Protein AF-A0A497B9M8-F1 (afdb_monomer)

Radius of gyration: 21.23 Å; Cα contacts (8 Å, |Δi|>4): 114; chains: 1; bounding box: 48×39×62 Å

Nearest PDB structures (foldseek):
  5ofa-assembly1_A  TM=8.585E-01  e=4.937E-01  Homo sapiens
  7zch-assembly1_B  TM=4.165E-01  e=1.848E+00  Homo sapiens
  6zvr-assembly1_C  TM=4.220E-01  e=2.987E+00  Nostoc punctiforme

Sequence (128 aa):
MRFTRPRHVVRVANVFIDSDEHTITIRIVDGTRTLATEIWASDVARFLMAIAEVALPFVVSYLECGEDALKRWEKEYAGLAETLKREESRYLKERLAEAEEKVALWKERVEKYRALKECLETILSLAE

pLDDT: mean 84.7, std 17.47, range [28.28, 97.88]

Mean predicted aligned error: 8.96 Å

Secondary structure (DSSP, 8-state):
--------------EEEEE-SSEEEEEEE-SS-EEEEEEEGGGHHHHHHHHHHHHHHHHHHHHHHHHHHHHHHHHHHHHHHHHHHH---HHHHHHHHHHHHHHHHHHHHHHHHHHHHHHHHHHHHTT-

Foldseek 3Di:
DDPPDDPDPPPQPDWDWDDDPFWIKTWTDDPPDIDIDIDTPVCVLVVLLVVLVVCLVVLVVVLVVLVVQLVVLVVVLVVLVVVCVVDPDPVSVVVNVVSVVSNVVSVVVSVVSVVVNVVSVVSNVVVD

Structure (mmCIF, N/CA/C/O backbone):
data_AF-A0A497B9M8-F1
#
_entry.id   AF-A0A497B9M8-F1
#
loop_
_atom_site.group_PDB
_atom_site.id
_atom_site.type_symbol
_atom_site.label_atom_id
_atom_site.label_alt_id
_atom_site.label_comp_id
_atom_site.label_asym_id
_atom_site.label_entity_id
_atom_site.label_seq_id
_atom_site.pdbx_PDB_ins_code
_atom_site.Cartn_x
_atom_site.Cartn_y
_atom_site.Cartn_z
_atom_site.occupancy
_atom_site.B_iso_or_equiv
_atom_site.auth_seq_id
_atom_site.auth_comp_id
_atom_site.auth_asym_id
_atom_site.auth_atom_id
_atom_site.pdbx_PDB_model_num
ATOM 1 N N . MET A 1 1 ? 1.210 29.058 3.212 1.00 31.12 1 MET A N 1
ATOM 2 C CA . MET A 1 1 ? 1.126 2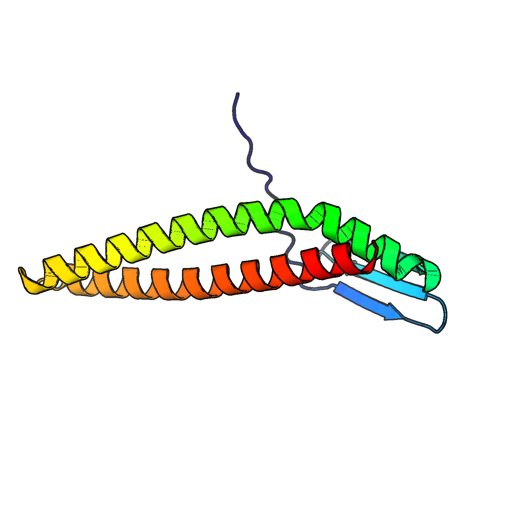8.380 1.898 1.00 31.12 1 MET A CA 1
ATOM 3 C C . MET A 1 1 ? 0.205 27.176 2.034 1.00 31.12 1 MET A C 1
ATOM 5 O O . MET A 1 1 ? 0.367 26.421 2.983 1.00 31.12 1 MET A O 1
ATOM 9 N N . ARG A 1 2 ? -0.802 27.030 1.162 1.00 28.28 2 ARG A N 1
ATOM 10 C CA . ARG A 1 2 ? -1.688 25.853 1.137 1.00 28.28 2 ARG A CA 1
ATOM 11 C C . ARG A 1 2 ? -0.965 24.720 0.404 1.00 28.28 2 ARG A C 1
ATOM 13 O O . ARG A 1 2 ? -0.702 24.859 -0.783 1.00 28.28 2 ARG A O 1
ATOM 20 N N . PHE A 1 3 ? -0.668 23.621 1.094 1.00 28.69 3 PHE A N 1
ATOM 21 C CA . PHE A 1 3 ? -0.277 22.361 0.459 1.00 28.69 3 PHE A CA 1
ATOM 22 C C . PHE A 1 3 ? -1.502 21.796 -0.274 1.00 28.69 3 PHE A C 1
ATOM 24 O O . PHE A 1 3 ? -2.393 21.199 0.332 1.00 28.69 3 PHE A O 1
ATOM 31 N N . THR A 1 4 ? -1.591 22.019 -1.581 1.00 32.47 4 THR A N 1
ATOM 32 C CA . THR A 1 4 ? -2.478 21.240 -2.445 1.00 32.47 4 THR A CA 1
ATOM 33 C C . THR A 1 4 ? -1.916 19.827 -2.512 1.00 32.47 4 THR A C 1
ATOM 35 O O . THR A 1 4 ? -0.886 19.605 -3.142 1.00 32.47 4 THR A O 1
ATOM 38 N N . ARG A 1 5 ? -2.564 18.868 -1.837 1.00 36.69 5 ARG A N 1
ATOM 39 C CA . ARG A 1 5 ? -2.275 17.442 -2.050 1.00 36.69 5 ARG A CA 1
ATOM 40 C C . ARG A 1 5 ? -2.372 17.150 -3.555 1.00 36.69 5 ARG A C 1
ATOM 42 O O . ARG A 1 5 ? -3.368 17.574 -4.152 1.00 36.69 5 ARG A O 1
ATOM 49 N N . PRO A 1 6 ? -1.419 16.429 -4.168 1.00 38.22 6 PRO A N 1
ATOM 50 C CA . PRO A 1 6 ? -1.597 15.958 -5.532 1.00 38.22 6 PRO A CA 1
ATOM 51 C C . PRO A 1 6 ? -2.864 15.092 -5.587 1.00 38.22 6 PRO A C 1
ATOM 53 O O . PRO A 1 6 ? -2.973 14.090 -4.881 1.00 38.22 6 PRO A O 1
ATOM 56 N N . ARG A 1 7 ? -3.859 15.497 -6.385 1.00 38.47 7 ARG A N 1
ATOM 57 C CA . ARG A 1 7 ? -5.016 14.659 -6.724 1.00 38.47 7 ARG A CA 1
ATOM 58 C C . ARG A 1 7 ? -4.728 13.958 -8.042 1.00 38.47 7 ARG A C 1
ATOM 60 O O . ARG A 1 7 ? -5.154 14.451 -9.073 1.00 38.47 7 ARG A O 1
ATOM 67 N N . HIS A 1 8 ? -4.080 12.799 -7.993 1.00 31.94 8 HIS A N 1
ATOM 68 C CA . HIS A 1 8 ? -4.138 11.830 -9.087 1.00 31.94 8 HIS A CA 1
ATOM 69 C C . HIS A 1 8 ? -4.186 10.420 -8.497 1.00 31.94 8 HIS A C 1
ATOM 71 O O . HIS A 1 8 ? -3.171 9.848 -8.121 1.00 31.94 8 HIS A O 1
ATOM 77 N N . VAL A 1 9 ? -5.396 9.870 -8.385 1.00 33.72 9 VAL A N 1
ATOM 78 C CA . VAL A 1 9 ? -5.585 8.421 -8.301 1.00 33.72 9 VAL A CA 1
ATOM 79 C C . VAL A 1 9 ? -5.672 7.955 -9.746 1.00 33.72 9 VAL A C 1
ATOM 81 O O . VAL A 1 9 ? -6.725 8.095 -10.363 1.00 33.72 9 VAL A O 1
ATOM 84 N N . VAL A 1 10 ? -4.574 7.452 -10.307 1.00 37.09 10 VAL A N 1
ATOM 85 C CA . VAL A 1 10 ? -4.649 6.713 -11.570 1.00 37.09 10 VAL A CA 1
ATOM 86 C C . VAL A 1 10 ? -5.179 5.329 -11.213 1.00 37.09 10 VAL A C 1
ATOM 88 O O . VAL A 1 10 ? -4.465 4.499 -10.654 1.00 37.09 10 VAL A O 1
ATOM 91 N N . ARG A 1 11 ? -6.466 5.082 -11.472 1.00 41.56 11 ARG A N 1
ATOM 92 C CA . ARG A 1 11 ? -6.986 3.713 -11.506 1.00 41.56 11 ARG A CA 1
ATOM 93 C C . ARG A 1 11 ? -6.464 3.081 -12.788 1.00 41.56 11 ARG A C 1
ATOM 95 O O . ARG A 1 11 ? -7.094 3.207 -13.831 1.00 41.56 11 ARG A O 1
ATOM 102 N N . VAL A 1 12 ? -5.310 2.423 -12.727 1.00 48.88 12 VAL A N 1
ATOM 103 C CA . VAL A 1 12 ? -4.771 1.706 -13.886 1.00 48.88 12 VAL A CA 1
ATOM 104 C C . VAL A 1 12 ? -5.523 0.381 -14.050 1.00 48.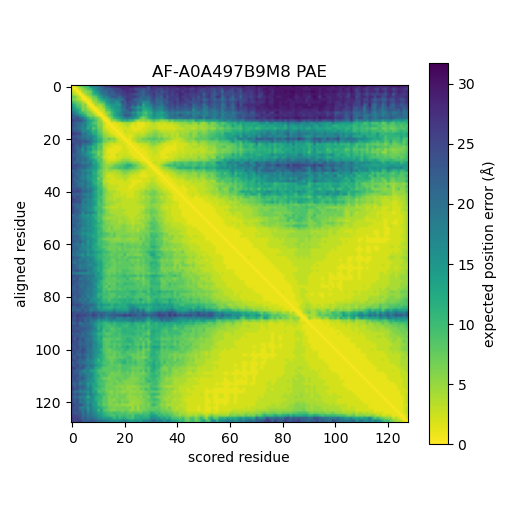88 12 VAL A C 1
ATOM 106 O O . VAL A 1 12 ? -5.032 -0.684 -13.707 1.00 48.88 12 VAL A O 1
ATOM 109 N N . ALA A 1 13 ? -6.776 0.449 -14.502 1.00 50.91 13 ALA A N 1
ATOM 110 C CA . ALA A 1 13 ? -7.578 -0.734 -14.822 1.00 50.91 13 ALA A CA 1
ATOM 111 C C . ALA A 1 13 ? -7.319 -1.257 -16.249 1.00 50.91 13 ALA A C 1
ATOM 113 O O . ALA A 1 13 ? -7.845 -2.301 -16.605 1.00 50.91 13 ALA A O 1
ATOM 114 N N . ASN A 1 14 ? -6.495 -0.574 -17.057 1.00 68.88 14 ASN A N 1
ATOM 115 C CA . ASN A 1 14 ? -6.231 -0.944 -18.451 1.00 68.88 14 ASN A CA 1
ATOM 116 C C . ASN A 1 14 ? -4.754 -0.711 -18.842 1.00 68.88 14 ASN A C 1
ATOM 118 O O . ASN A 1 14 ? -4.462 0.135 -19.694 1.00 68.88 14 ASN A O 1
ATOM 122 N N . VAL A 1 15 ? -3.815 -1.407 -18.189 1.00 74.38 15 VAL A N 1
ATOM 123 C CA . VAL A 1 15 ? -2.444 -1.537 -18.718 1.00 74.38 15 VAL A CA 1
ATOM 124 C C . VAL A 1 15 ? -2.408 -2.756 -19.627 1.00 74.38 15 VAL A C 1
ATOM 126 O O . VAL A 1 15 ? -2.694 -3.860 -19.174 1.00 74.38 15 VAL A O 1
ATOM 129 N N . PHE A 1 16 ? -2.044 -2.562 -20.889 1.00 74.88 16 PHE A N 1
ATOM 130 C CA . PHE A 1 16 ? -1.776 -3.646 -21.828 1.00 74.88 16 PHE A CA 1
ATOM 131 C C . PHE A 1 16 ? -0.285 -3.662 -22.124 1.00 74.88 16 PHE A C 1
ATOM 133 O O . PHE A 1 16 ? 0.263 -2.649 -22.559 1.00 74.88 16 PHE A O 1
ATOM 140 N N . ILE A 1 17 ? 0.348 -4.803 -21.879 1.00 80.00 17 ILE A N 1
ATOM 141 C CA . ILE A 1 17 ? 1.751 -5.040 -22.201 1.00 80.00 17 ILE A CA 1
ATOM 142 C C . ILE A 1 17 ? 1.761 -6.035 -23.355 1.00 80.00 17 ILE A C 1
ATOM 144 O O . ILE A 1 17 ? 1.209 -7.126 -23.227 1.00 80.00 17 ILE A O 1
ATOM 148 N N . ASP A 1 18 ? 2.324 -5.614 -24.478 1.00 81.56 18 ASP A N 1
ATOM 149 C CA . ASP A 1 18 ? 2.582 -6.449 -25.649 1.00 81.56 18 ASP A CA 1
ATOM 150 C C . ASP A 1 18 ? 4.098 -6.567 -25.827 1.00 81.56 18 ASP A C 1
ATOM 152 O O . ASP A 1 18 ? 4.821 -5.629 -25.484 1.00 81.56 18 ASP A O 1
ATOM 156 N N . SER A 1 19 ? 4.597 -7.699 -26.309 1.00 83.75 19 SER A N 1
ATOM 157 C CA . SER A 1 19 ? 6.038 -7.927 -26.446 1.00 83.75 19 SER A CA 1
ATOM 158 C C . SER A 1 19 ? 6.356 -8.803 -27.645 1.00 83.75 19 SER A C 1
ATOM 160 O O . SER A 1 19 ? 5.720 -9.842 -27.831 1.00 83.75 19 SER A O 1
ATOM 162 N N . ASP A 1 20 ? 7.400 -8.436 -28.379 1.00 86.81 20 ASP A N 1
ATOM 163 C CA . ASP A 1 20 ? 8.061 -9.295 -29.358 1.00 86.81 20 ASP A CA 1
ATOM 164 C C . ASP A 1 20 ? 9.514 -9.593 -28.938 1.00 86.81 20 ASP A C 1
ATOM 166 O O . ASP A 1 20 ? 9.904 -9.376 -27.789 1.00 86.81 20 ASP A O 1
ATOM 170 N N . GLU A 1 21 ? 10.317 -10.154 -29.846 1.00 82.19 21 GLU A N 1
ATOM 171 C CA . GLU A 1 21 ? 11.705 -10.557 -29.571 1.00 82.19 21 GLU A CA 1
ATOM 172 C C . GLU A 1 21 ? 12.623 -9.375 -29.201 1.00 82.19 21 GLU A C 1
ATOM 174 O O . GLU A 1 21 ? 13.674 -9.567 -28.583 1.00 82.19 21 GLU A O 1
ATOM 179 N N . HIS A 1 22 ? 12.255 -8.145 -29.566 1.00 86.12 22 HIS A N 1
ATOM 180 C CA . HIS A 1 22 ? 13.135 -6.981 -29.462 1.00 86.12 22 HIS A CA 1
ATOM 181 C C . HIS A 1 22 ? 12.510 -5.792 -28.744 1.00 86.12 22 HIS A C 1
ATOM 183 O O . HIS A 1 22 ? 13.245 -4.889 -28.342 1.00 86.12 22 HIS A O 1
ATOM 189 N N . THR A 1 23 ? 11.194 -5.777 -28.557 1.00 88.38 23 THR A N 1
ATOM 190 C CA . THR A 1 23 ? 10.463 -4.639 -28.012 1.00 88.38 23 THR A CA 1
ATOM 191 C C . THR A 1 23 ? 9.351 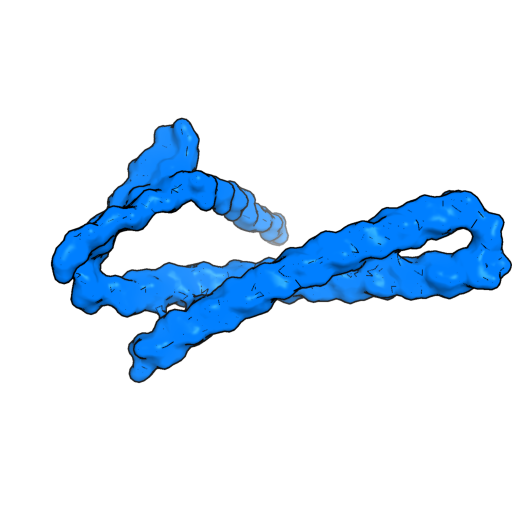-5.064 -27.056 1.00 88.38 23 THR A C 1
ATOM 193 O O . THR A 1 23 ? 8.780 -6.150 -27.136 1.00 88.38 23 THR A O 1
ATOM 196 N N . ILE A 1 24 ? 9.040 -4.168 -26.123 1.00 85.19 24 ILE A N 1
ATOM 197 C CA . ILE A 1 24 ? 7.899 -4.223 -25.218 1.00 85.19 24 ILE A CA 1
ATOM 198 C C . ILE A 1 24 ? 7.095 -2.944 -25.428 1.00 85.19 24 ILE A C 1
ATOM 200 O O . ILE A 1 24 ? 7.597 -1.840 -25.222 1.00 85.19 24 ILE A O 1
ATOM 204 N N . THR A 1 25 ? 5.826 -3.077 -25.796 1.00 84.06 25 THR A N 1
ATOM 205 C CA . THR A 1 25 ? 4.893 -1.958 -25.909 1.00 84.06 25 THR A CA 1
ATOM 206 C C . THR A 1 25 ? 3.979 -1.912 -24.693 1.00 84.06 25 THR A C 1
ATOM 208 O O . THR A 1 25 ? 3.193 -2.827 -24.449 1.00 84.06 25 THR A O 1
ATOM 211 N N . ILE A 1 26 ? 4.026 -0.809 -23.948 1.00 84.50 26 ILE A N 1
ATOM 212 C CA . ILE A 1 26 ? 3.141 -0.559 -22.808 1.00 84.50 26 ILE A CA 1
ATOM 213 C C . ILE A 1 26 ? 2.078 0.451 -23.225 1.00 84.50 26 ILE A C 1
ATOM 215 O O . ILE A 1 26 ? 2.391 1.576 -23.618 1.00 84.50 26 ILE A O 1
ATOM 219 N N . ARG A 1 27 ? 0.805 0.066 -23.106 1.00 83.38 27 ARG A N 1
ATOM 220 C CA . ARG A 1 27 ? -0.353 0.931 -23.357 1.00 83.38 27 ARG A CA 1
ATOM 221 C C . ARG A 1 27 ? -1.157 1.140 -22.086 1.00 83.38 27 ARG A C 1
ATOM 223 O O . ARG A 1 27 ? -1.547 0.177 -21.437 1.00 83.38 27 ARG A O 1
ATOM 230 N N . ILE A 1 28 ? -1.456 2.392 -21.766 1.00 82.38 28 ILE A N 1
ATOM 231 C CA . ILE A 1 28 ? -2.271 2.797 -20.619 1.00 82.38 28 ILE A CA 1
ATOM 232 C C . ILE A 1 28 ? -3.532 3.479 -21.147 1.00 82.38 28 ILE A C 1
ATOM 234 O O . ILE A 1 28 ? -3.443 4.488 -21.850 1.00 82.38 28 ILE A O 1
ATOM 238 N N . VAL A 1 29 ? -4.707 2.942 -20.806 1.00 79.06 29 VAL A N 1
ATOM 239 C CA . VAL A 1 29 ? -6.006 3.497 -21.225 1.00 79.06 29 VAL A CA 1
ATOM 240 C C . VAL A 1 29 ? -6.796 4.007 -20.019 1.00 79.06 29 VAL A C 1
ATOM 242 O O . VAL A 1 29 ? -7.253 3.224 -19.188 1.00 79.06 29 VAL A O 1
ATOM 245 N N . ASP A 1 30 ? -7.023 5.318 -19.946 1.00 77.31 30 ASP A N 1
ATOM 246 C CA . ASP A 1 30 ? -7.780 5.956 -18.853 1.00 77.31 30 ASP A CA 1
ATOM 247 C C . ASP A 1 30 ? -9.132 6.509 -19.333 1.00 77.31 30 ASP A C 1
ATOM 249 O O . ASP A 1 30 ? -9.391 7.714 -19.280 1.00 77.31 30 ASP A O 1
ATOM 253 N N . GLY A 1 31 ? -9.960 5.627 -19.914 1.00 72.81 31 GLY A N 1
ATOM 254 C CA . GLY A 1 31 ? -11.353 5.857 -20.352 1.00 72.81 31 GLY A CA 1
ATOM 255 C C . GLY A 1 31 ? -11.576 6.890 -21.473 1.00 72.81 31 GLY A C 1
ATOM 256 O O . GLY A 1 31 ? -12.547 6.801 -22.214 1.00 72.81 31 GLY A O 1
ATOM 257 N N . THR A 1 32 ? -10.674 7.855 -21.614 1.00 77.56 32 THR A N 1
ATOM 258 C CA . THR A 1 32 ? -10.736 9.018 -22.506 1.00 77.56 32 THR A CA 1
ATOM 259 C C . THR A 1 32 ? -9.454 9.192 -23.315 1.00 77.56 32 THR A C 1
ATOM 261 O O . THR A 1 32 ? -9.452 9.906 -24.315 1.00 77.56 32 THR A O 1
ATOM 264 N N . ARG A 1 33 ? -8.348 8.574 -22.882 1.00 78.31 33 ARG A N 1
ATOM 265 C CA . ARG A 1 33 ? -7.023 8.710 -23.493 1.00 78.31 33 ARG A CA 1
ATOM 266 C C . ARG A 1 33 ? -6.310 7.368 -23.505 1.00 78.31 33 ARG A C 1
ATOM 268 O O . ARG A 1 33 ? -6.432 6.597 -22.554 1.00 78.31 33 ARG A O 1
ATOM 275 N N . THR A 1 34 ? -5.529 7.152 -24.556 1.00 84.56 34 THR A N 1
ATOM 276 C CA . THR A 1 34 ? -4.578 6.047 -24.669 1.00 84.56 34 THR A CA 1
ATOM 277 C C . THR A 1 34 ? -3.178 6.638 -24.750 1.00 84.56 34 THR A C 1
ATOM 279 O O . THR A 1 34 ? -2.896 7.431 -25.644 1.00 84.56 34 THR A O 1
ATOM 282 N N . LEU A 1 35 ? -2.316 6.267 -23.808 1.00 84.25 35 LEU A N 1
ATOM 283 C CA . LEU A 1 35 ? -0.879 6.522 -23.864 1.00 84.25 35 LEU A CA 1
ATOM 284 C C . LEU A 1 35 ? -0.192 5.216 -24.249 1.00 84.25 35 LEU A C 1
ATOM 286 O O . LEU A 1 35 ? -0.531 4.174 -23.696 1.00 84.25 35 LEU A O 1
ATOM 290 N N . ALA A 1 36 ? 0.740 5.261 -25.194 1.00 86.56 36 ALA A N 1
ATOM 291 C CA . ALA A 1 36 ? 1.509 4.104 -25.629 1.00 86.56 36 ALA A CA 1
ATOM 292 C C . ALA A 1 36 ? 2.990 4.474 -25.671 1.00 86.56 36 ALA A C 1
ATOM 294 O O . ALA A 1 36 ? 3.332 5.569 -26.117 1.00 86.56 36 ALA A O 1
ATOM 295 N N . THR A 1 37 ? 3.850 3.569 -25.219 1.00 88.50 37 THR A N 1
ATOM 296 C CA . THR A 1 37 ? 5.299 3.675 -25.389 1.00 88.50 37 THR A CA 1
ATOM 297 C C . T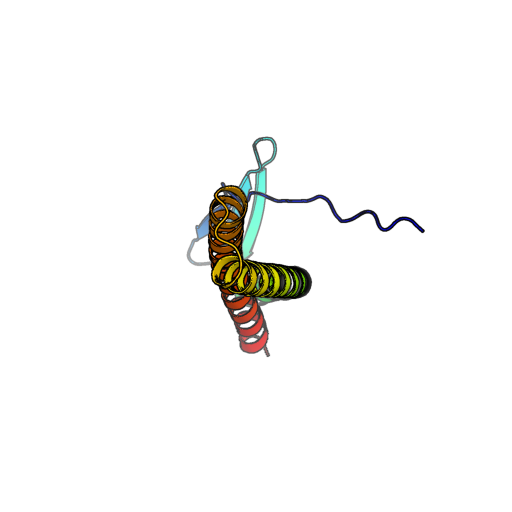HR A 1 37 ? 5.848 2.323 -25.810 1.00 88.50 37 THR A C 1
ATOM 299 O O . THR A 1 37 ? 5.438 1.298 -25.269 1.00 88.50 37 THR A O 1
ATOM 302 N N . GLU A 1 38 ? 6.763 2.333 -26.770 1.00 90.81 38 GLU A N 1
ATOM 303 C CA . GLU A 1 38 ? 7.560 1.174 -27.166 1.00 90.81 38 GLU A CA 1
ATOM 304 C C . GLU A 1 38 ? 8.925 1.276 -26.482 1.00 90.81 38 GLU A C 1
ATOM 306 O O . GLU A 1 38 ? 9.498 2.363 -26.378 1.00 90.81 38 GLU A O 1
ATOM 311 N N . ILE A 1 39 ? 9.407 0.161 -25.948 1.00 89.62 39 ILE A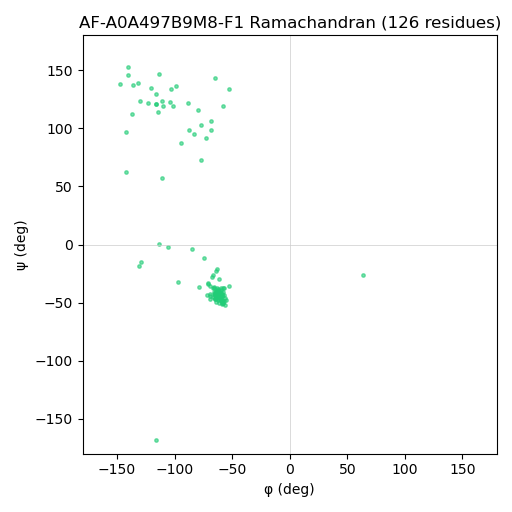 N 1
ATOM 312 C CA . ILE A 1 39 ? 10.651 0.057 -25.191 1.00 89.62 39 ILE A CA 1
ATOM 313 C C . ILE A 1 39 ? 11.436 -1.096 -25.792 1.00 89.62 39 ILE A C 1
ATOM 315 O O . ILE A 1 39 ? 10.944 -2.218 -25.838 1.00 89.62 39 ILE A O 1
ATOM 319 N N . TRP A 1 40 ? 12.665 -0.849 -26.226 1.00 89.88 40 TRP A N 1
ATOM 320 C CA . TRP A 1 40 ? 13.542 -1.924 -26.677 1.00 89.88 40 TRP A CA 1
ATOM 321 C C . TRP A 1 40 ? 13.883 -2.853 -25.514 1.00 89.88 40 TRP A C 1
ATOM 323 O O . TRP A 1 40 ? 14.111 -2.388 -24.399 1.00 89.88 40 TRP A O 1
ATOM 333 N N . ALA A 1 41 ? 13.979 -4.156 -25.771 1.00 83.62 41 ALA A N 1
ATOM 334 C CA . ALA A 1 41 ? 14.338 -5.169 -24.779 1.00 83.62 41 ALA A CA 1
ATOM 335 C C . ALA A 1 41 ? 15.647 -4.812 -24.046 1.00 83.62 41 ALA A C 1
ATOM 337 O O . ALA A 1 41 ? 15.758 -5.003 -22.835 1.00 83.62 41 ALA A O 1
ATOM 338 N N . SER A 1 42 ? 16.601 -4.203 -24.760 1.00 87.12 42 SER A N 1
ATOM 339 C CA . SER A 1 42 ? 17.867 -3.693 -24.214 1.00 87.12 42 SER A CA 1
ATOM 340 C C . SER A 1 42 ? 17.712 -2.551 -23.205 1.00 87.12 42 SER A C 1
ATOM 342 O O . SER A 1 42 ? 18.606 -2.332 -22.393 1.00 87.12 42 SER A O 1
ATOM 344 N N . ASP A 1 43 ? 16.597 -1.822 -23.241 1.00 89.56 43 ASP A N 1
ATOM 345 C CA . ASP A 1 43 ? 16.328 -0.657 -22.394 1.00 89.56 43 ASP A CA 1
ATOM 346 C C . ASP A 1 43 ? 15.316 -0.946 -21.276 1.00 89.56 43 ASP A C 1
ATOM 348 O O . ASP A 1 43 ? 15.059 -0.073 -20.445 1.00 89.56 43 ASP A O 1
ATOM 352 N N . VAL A 1 44 ? 14.769 -2.166 -21.201 1.00 84.81 44 VAL A N 1
ATOM 353 C CA . VAL A 1 44 ? 13.739 -2.546 -20.216 1.00 84.81 44 VAL A CA 1
ATOM 354 C C . VAL A 1 44 ? 14.225 -2.351 -18.787 1.00 84.81 44 VAL A C 1
ATOM 356 O O . VAL A 1 44 ? 13.503 -1.773 -17.979 1.00 84.81 44 VAL A O 1
ATOM 359 N N . ALA A 1 45 ? 15.455 -2.766 -18.474 1.00 84.62 45 ALA A N 1
ATOM 360 C CA . ALA A 1 45 ? 16.022 -2.575 -17.140 1.00 84.62 45 ALA A CA 1
ATOM 361 C C . ALA A 1 45 ? 16.073 -1.083 -16.767 1.00 84.62 45 ALA A C 1
ATOM 363 O O . ALA A 1 45 ? 15.546 -0.688 -15.730 1.00 84.62 45 ALA A O 1
ATOM 364 N N . ARG A 1 46 ? 16.600 -0.233 -17.663 1.00 86.75 46 ARG A N 1
ATOM 365 C CA . ARG A 1 46 ? 16.677 1.225 -17.459 1.00 86.75 46 ARG A CA 1
ATOM 366 C C . ARG A 1 46 ? 15.292 1.860 -17.319 1.00 86.75 46 ARG A C 1
ATOM 368 O O . ARG A 1 46 ? 15.098 2.765 -16.514 1.00 86.75 46 ARG A O 1
ATOM 375 N N . PHE A 1 47 ? 14.321 1.390 -18.095 1.00 88.44 47 PHE A N 1
ATOM 376 C CA . PHE A 1 47 ? 12.944 1.863 -18.015 1.00 88.44 47 PHE A CA 1
ATOM 377 C C . PHE A 1 47 ? 12.280 1.489 -16.681 1.00 88.44 47 PHE A C 1
ATOM 379 O O . PHE A 1 47 ? 11.653 2.338 -16.047 1.00 88.44 47 PHE A O 1
ATOM 386 N N . LEU A 1 48 ? 12.444 0.242 -16.229 1.00 86.44 48 LEU A N 1
ATOM 387 C CA . LEU A 1 48 ? 11.923 -0.218 -14.941 1.00 86.44 48 LEU A CA 1
ATOM 388 C C . LEU A 1 48 ? 12.558 0.542 -13.773 1.00 86.44 48 LEU A C 1
ATOM 390 O O . LEU A 1 48 ? 11.829 0.938 -12.865 1.00 86.44 48 LEU A O 1
ATOM 394 N N . MET A 1 49 ? 13.866 0.819 -13.828 1.00 89.94 49 MET A N 1
ATOM 395 C CA . MET A 1 49 ? 14.522 1.705 -12.861 1.00 89.94 49 MET A CA 1
ATOM 396 C C . MET A 1 49 ? 13.859 3.078 -12.827 1.00 89.94 49 MET A C 1
ATOM 398 O O . MET A 1 49 ? 13.457 3.521 -11.761 1.00 89.94 49 MET A O 1
ATOM 402 N N . ALA A 1 50 ? 13.681 3.732 -13.980 1.00 89.56 50 ALA A N 1
ATOM 403 C CA . ALA A 1 50 ? 13.092 5.068 -14.035 1.00 89.56 50 ALA A CA 1
ATOM 404 C C . ALA A 1 50 ? 11.663 5.095 -13.460 1.00 89.56 50 ALA A C 1
ATOM 406 O O . ALA A 1 50 ? 11.292 6.026 -12.744 1.00 89.56 50 ALA A O 1
ATOM 407 N N . ILE A 1 51 ? 10.857 4.057 -13.719 1.00 88.88 51 ILE A N 1
ATOM 408 C CA . ILE A 1 51 ? 9.546 3.908 -13.070 1.00 88.88 51 ILE A CA 1
ATOM 409 C C . ILE A 1 51 ? 9.708 3.758 -11.559 1.00 88.88 51 ILE A C 1
ATOM 411 O O . ILE A 1 51 ? 8.974 4.404 -10.810 1.00 88.88 51 ILE A O 1
ATOM 415 N N . ALA A 1 52 ? 10.628 2.908 -11.108 1.00 90.00 52 ALA A N 1
ATOM 416 C CA . ALA A 1 52 ? 10.833 2.652 -9.692 1.00 90.00 52 ALA A CA 1
ATOM 417 C C . ALA A 1 52 ? 11.328 3.895 -8.944 1.00 90.00 52 ALA A C 1
ATOM 419 O O . ALA A 1 52 ? 10.774 4.210 -7.895 1.00 90.00 52 ALA A O 1
ATOM 420 N N . GLU A 1 53 ? 12.261 4.663 -9.508 1.00 92.31 53 GLU A N 1
ATOM 421 C CA . GLU A 1 53 ? 12.741 5.936 -8.955 1.00 92.31 53 GLU A CA 1
ATOM 422 C C . GLU A 1 53 ? 11.605 6.948 -8.791 1.00 92.31 53 GLU A C 1
ATOM 424 O O . GLU A 1 53 ? 11.506 7.626 -7.768 1.00 92.31 53 GLU A O 1
ATOM 429 N N . VAL A 1 54 ? 10.714 7.033 -9.783 1.00 91.69 54 VAL A N 1
ATOM 430 C CA . VAL A 1 54 ? 9.563 7.936 -9.724 1.00 91.69 54 VAL A CA 1
ATOM 431 C C . VAL A 1 54 ? 8.527 7.434 -8.725 1.00 91.69 54 VAL A C 1
ATOM 433 O O . VAL A 1 54 ? 7.984 8.233 -7.970 1.00 91.69 54 VAL A O 1
ATOM 436 N N . ALA A 1 55 ? 8.222 6.136 -8.709 1.00 88.81 55 ALA A N 1
ATOM 437 C CA . ALA A 1 55 ? 7.132 5.572 -7.916 1.00 88.81 55 ALA A CA 1
ATOM 438 C C . ALA A 1 55 ? 7.488 5.388 -6.432 1.00 88.81 55 ALA A C 1
ATOM 440 O O . ALA A 1 55 ? 6.626 5.599 -5.571 1.00 88.81 55 ALA A O 1
ATOM 441 N N . LEU A 1 56 ? 8.732 5.017 -6.119 1.00 90.94 56 LEU A N 1
ATOM 442 C CA . LEU A 1 56 ? 9.163 4.640 -4.771 1.00 90.94 56 LEU A CA 1
ATOM 443 C C . LEU A 1 56 ? 8.897 5.738 -3.724 1.00 90.94 56 LEU A C 1
ATOM 445 O O . LEU A 1 56 ? 8.289 5.414 -2.701 1.00 90.94 56 LEU A O 1
ATOM 449 N N . PRO A 1 57 ? 9.213 7.030 -3.959 1.00 92.69 57 PRO A N 1
ATOM 450 C CA . PRO A 1 57 ? 8.916 8.094 -2.998 1.00 92.69 57 PRO A CA 1
ATOM 451 C C . PRO A 1 57 ? 7.429 8.198 -2.636 1.00 92.69 57 PRO A C 1
ATOM 453 O O . PRO A 1 57 ? 7.078 8.441 -1.480 1.00 92.69 57 PRO A O 1
ATOM 456 N N . PHE A 1 5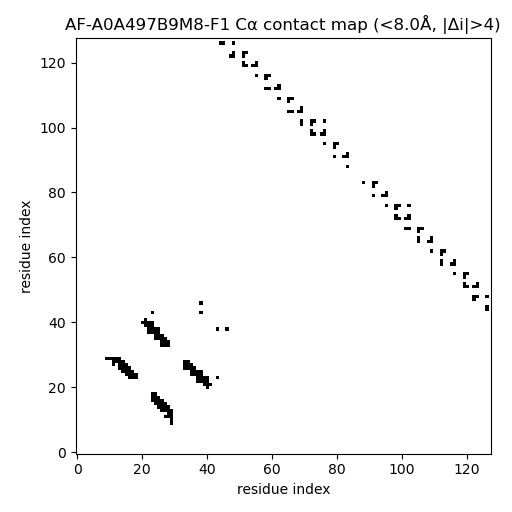8 ? 6.533 7.983 -3.606 1.00 90.56 58 PHE A N 1
ATOM 457 C CA . PHE A 1 58 ? 5.094 7.998 -3.344 1.00 90.56 58 PHE A CA 1
ATOM 458 C C . PHE A 1 58 ? 4.687 6.799 -2.496 1.00 90.56 58 PHE A C 1
ATOM 460 O O . PHE A 1 58 ? 3.971 6.967 -1.512 1.00 90.56 58 PHE A O 1
ATOM 467 N N . VAL A 1 59 ? 5.148 5.599 -2.857 1.00 91.56 59 VAL A N 1
ATOM 468 C CA . VAL A 1 59 ? 4.832 4.363 -2.129 1.00 91.56 59 VAL A CA 1
ATOM 469 C C . VAL A 1 59 ? 5.291 4.452 -0.676 1.00 91.56 59 VAL A C 1
ATOM 471 O O . VAL A 1 59 ? 4.503 4.136 0.212 1.00 91.56 59 VAL A O 1
ATOM 474 N N . VAL A 1 60 ? 6.502 4.959 -0.426 1.00 92.56 60 VAL A N 1
ATOM 475 C CA . VAL A 1 60 ? 7.023 5.200 0.930 1.00 92.56 60 VAL A CA 1
ATOM 476 C C . VAL A 1 60 ? 6.121 6.165 1.703 1.00 92.56 60 VAL A C 1
ATOM 478 O O . VAL A 1 60 ? 5.665 5.832 2.793 1.00 92.56 60 VAL A O 1
ATOM 481 N N . SER A 1 61 ? 5.768 7.315 1.121 1.00 93.06 61 SER A N 1
ATOM 482 C CA . SER A 1 61 ? 4.910 8.299 1.796 1.00 93.06 61 SER A CA 1
ATOM 483 C C . SER A 1 61 ? 3.505 7.760 2.113 1.00 93.06 61 SER A C 1
ATOM 485 O O . SER A 1 61 ? 2.961 8.007 3.194 1.00 93.06 61 SER A O 1
ATOM 487 N N . TYR A 1 62 ? 2.897 7.003 1.193 1.00 91.06 62 TYR A N 1
ATOM 488 C CA . TYR A 1 62 ? 1.595 6.373 1.430 1.00 91.06 62 TYR A CA 1
ATOM 489 C C . TYR A 1 62 ? 1.670 5.250 2.464 1.00 91.06 62 TYR A C 1
ATOM 491 O O . TYR A 1 62 ? 0.728 5.099 3.247 1.00 91.06 62 TYR A O 1
ATOM 499 N N . LEU A 1 63 ? 2.770 4.493 2.484 1.00 93.25 63 LEU A N 1
ATOM 500 C CA . LEU A 1 63 ? 3.018 3.465 3.484 1.00 93.25 63 LEU A CA 1
ATOM 501 C C . LEU A 1 63 ? 3.087 4.078 4.885 1.00 93.25 63 LEU A C 1
ATOM 503 O O . LEU A 1 63 ? 2.330 3.647 5.749 1.00 93.25 63 LEU A O 1
ATOM 507 N N . GLU A 1 64 ? 3.888 5.128 5.081 1.00 94.25 64 GLU A N 1
ATOM 508 C CA . GLU A 1 64 ? 3.988 5.850 6.360 1.00 94.25 64 GLU A CA 1
ATOM 509 C C . GLU A 1 64 ? 2.613 6.346 6.832 1.00 94.25 64 GLU A C 1
ATOM 511 O O . GLU A 1 64 ? 2.184 6.083 7.957 1.00 94.25 64 GLU A O 1
ATOM 516 N N . CYS A 1 65 ? 1.851 6.985 5.936 1.00 94.31 65 CYS A N 1
ATOM 517 C CA . CYS A 1 65 ? 0.491 7.434 6.240 1.00 94.31 65 CYS A CA 1
ATOM 518 C C . CYS A 1 65 ? -0.442 6.272 6.627 1.00 94.31 65 CYS A C 1
ATOM 520 O O . CYS A 1 65 ? -1.331 6.437 7.470 1.00 94.31 65 CYS A O 1
ATOM 522 N N . GLY A 1 66 ? -0.287 5.118 5.974 1.00 93.69 66 GLY A N 1
ATOM 523 C CA . GLY A 1 66 ? -1.056 3.909 6.243 1.00 93.69 66 GLY A CA 1
ATOM 524 C C . GLY A 1 66 ? -0.712 3.287 7.592 1.00 93.69 66 GLY A C 1
ATOM 525 O O . GLY A 1 66 ? -1.620 2.916 8.332 1.00 93.69 66 GLY A O 1
ATOM 526 N N . GLU A 1 67 ? 0.571 3.230 7.941 1.00 96.62 67 GLU A N 1
ATOM 527 C CA . GLU A 1 67 ? 1.054 2.735 9.232 1.00 96.62 67 GLU A CA 1
ATOM 528 C C . GLU A 1 67 ? 0.583 3.629 10.386 1.00 96.62 67 GLU A C 1
ATOM 530 O O . GLU A 1 67 ? 0.075 3.128 11.392 1.00 96.62 67 GLU A O 1
ATOM 535 N N . ASP A 1 68 ? 0.624 4.951 10.212 1.00 96.81 68 ASP A N 1
ATOM 536 C CA . ASP A 1 68 ? 0.080 5.907 11.181 1.00 96.81 68 ASP A CA 1
ATOM 537 C C . ASP A 1 68 ? -1.441 5.781 11.347 1.00 96.81 68 ASP A C 1
ATOM 539 O O . ASP A 1 68 ? -1.985 5.906 12.452 1.00 96.81 68 ASP A O 1
ATOM 543 N N . ALA A 1 69 ? -2.169 5.557 10.250 1.00 94.50 69 ALA A N 1
ATOM 544 C CA . ALA A 1 69 ? -3.604 5.305 10.303 1.00 94.50 69 ALA A CA 1
ATOM 545 C C . ALA A 1 69 ? -3.911 3.992 11.032 1.00 94.50 69 ALA A C 1
ATOM 547 O O . ALA A 1 69 ? -4.765 3.986 11.919 1.00 94.50 69 ALA A O 1
ATOM 548 N N . LEU A 1 70 ? -3.186 2.918 10.712 1.00 97.62 70 LEU A N 1
ATOM 549 C CA . LEU A 1 70 ? -3.324 1.621 11.362 1.00 97.62 70 LEU A CA 1
ATOM 550 C C . LEU A 1 70 ? -3.083 1.734 12.870 1.00 97.62 70 LEU A C 1
ATOM 552 O O . LEU A 1 70 ? -3.944 1.347 13.655 1.00 97.62 70 LEU A O 1
ATOM 556 N N . LYS A 1 71 ? -1.976 2.360 13.281 1.00 97.88 71 LYS A N 1
ATOM 557 C CA . LYS A 1 71 ? -1.628 2.549 14.694 1.00 97.88 71 LYS A CA 1
ATOM 558 C C . LYS A 1 71 ? -2.702 3.317 15.467 1.00 97.88 71 LYS A C 1
ATOM 560 O O . LYS A 1 71 ? -2.972 3.013 16.630 1.00 97.88 71 LYS A O 1
ATOM 565 N N . ARG A 1 72 ? -3.332 4.319 14.840 1.00 97.50 72 ARG A N 1
ATOM 566 C CA . ARG A 1 72 ? -4.455 5.052 15.450 1.00 97.50 72 ARG A CA 1
ATOM 567 C C . ARG A 1 72 ? -5.672 4.157 15.658 1.00 97.50 72 ARG A C 1
ATOM 569 O O . ARG A 1 72 ? -6.213 4.159 16.760 1.00 97.50 72 ARG A O 1
ATOM 576 N N . TRP A 1 73 ? -6.059 3.379 14.649 1.00 97.50 73 TRP A N 1
ATOM 577 C CA . TRP A 1 73 ? -7.189 2.454 14.755 1.00 97.50 73 TRP A CA 1
ATOM 578 C C . TRP A 1 73 ? -6.928 1.317 15.744 1.00 97.50 73 TRP A C 1
ATOM 580 O O . TRP A 1 73 ? -7.821 0.969 16.506 1.00 97.50 73 TRP A O 1
ATOM 590 N N . GLU A 1 74 ? -5.704 0.789 15.815 1.00 97.88 74 GLU A N 1
ATOM 591 C CA . GLU A 1 74 ? -5.328 -0.222 16.812 1.00 97.88 74 GLU A CA 1
ATOM 592 C C . GLU A 1 74 ? -5.413 0.330 18.239 1.00 97.88 74 GLU A C 1
ATOM 594 O O . GLU A 1 74 ? -5.925 -0.341 19.137 1.00 97.88 74 GLU A O 1
ATOM 599 N N . LYS A 1 75 ? -4.974 1.578 18.451 1.00 97.81 75 LYS A N 1
ATOM 600 C CA . LYS A 1 75 ? -5.117 2.262 19.743 1.00 97.81 75 LYS A CA 1
ATOM 601 C C . LYS A 1 75 ? -6.585 2.493 20.105 1.00 97.81 75 LYS A C 1
ATOM 603 O O . LYS A 1 75 ? -6.962 2.314 21.261 1.00 97.81 75 LYS A O 1
ATOM 608 N N . GLU A 1 76 ? -7.401 2.900 19.139 1.00 96.31 76 GLU A N 1
ATOM 609 C CA . GLU A 1 76 ? -8.837 3.114 19.329 1.00 96.31 76 GLU A CA 1
ATOM 610 C C . GLU A 1 76 ? -9.564 1.807 19.660 1.00 96.31 76 GLU A C 1
ATOM 612 O O . GLU A 1 76 ? -10.297 1.752 20.644 1.00 96.31 76 GLU A O 1
ATOM 617 N N . TYR A 1 77 ? -9.288 0.739 18.909 1.00 96.88 77 TYR A N 1
ATOM 618 C CA . TYR A 1 77 ? -9.802 -0.602 19.171 1.00 96.88 77 TYR A CA 1
ATOM 619 C C . TYR A 1 77 ? -9.430 -1.082 20.581 1.00 96.88 77 TYR A C 1
ATOM 621 O O . TYR A 1 77 ? -10.302 -1.507 21.337 1.00 96.88 77 TYR A O 1
ATOM 629 N N . ALA A 1 78 ? -8.157 -0.954 20.976 1.00 96.38 78 ALA A N 1
ATOM 630 C CA . ALA A 1 78 ? -7.702 -1.340 22.310 1.00 96.38 78 ALA A CA 1
ATOM 631 C C . ALA A 1 78 ? -8.406 -0.538 23.419 1.00 96.38 78 ALA A C 1
ATOM 633 O O . ALA A 1 78 ? -8.834 -1.117 24.418 1.00 96.38 78 ALA A O 1
ATOM 634 N N . GLY A 1 79 ? -8.577 0.775 23.222 1.00 96.25 79 GLY A N 1
ATOM 635 C CA . GLY A 1 79 ? -9.304 1.638 24.152 1.00 96.25 79 GLY A CA 1
ATOM 636 C C . GLY A 1 79 ? -10.776 1.245 24.292 1.00 96.25 79 GLY A C 1
ATOM 637 O O . GLY A 1 79 ? -11.261 1.082 25.409 1.00 96.25 79 GLY A O 1
ATOM 638 N N . LEU A 1 80 ? -11.473 1.020 23.173 1.00 95.44 80 LEU A N 1
ATOM 639 C CA . LEU A 1 80 ? -12.873 0.580 23.164 1.00 95.44 80 LEU A CA 1
ATOM 640 C C . LEU A 1 80 ? -13.044 -0.797 23.815 1.00 95.44 80 LEU A C 1
ATOM 642 O O . LEU A 1 80 ? -13.974 -0.990 24.598 1.00 95.44 80 LEU A O 1
ATOM 646 N N . ALA A 1 81 ? -12.133 -1.736 23.545 1.00 94.00 81 ALA A N 1
ATOM 647 C CA . ALA A 1 81 ? -12.143 -3.063 24.151 1.00 94.00 81 ALA A CA 1
ATOM 648 C C . ALA A 1 81 ? -11.941 -2.991 25.671 1.00 94.00 81 ALA A C 1
ATOM 650 O O . ALA A 1 81 ? -12.563 -3.747 26.418 1.00 94.00 81 ALA A O 1
ATOM 651 N N . GLU A 1 82 ? -11.091 -2.079 26.147 1.00 95.56 82 GLU A N 1
ATOM 652 C CA . GLU A 1 82 ? -10.900 -1.850 27.577 1.00 95.56 82 GLU A CA 1
ATOM 653 C C . GLU A 1 82 ? -12.132 -1.207 28.228 1.00 95.56 82 GLU A C 1
ATOM 655 O O . GLU A 1 82 ? -12.557 -1.656 29.294 1.00 95.56 82 GLU A O 1
ATOM 660 N N . THR A 1 83 ? -12.740 -0.198 27.596 1.00 94.12 83 THR A N 1
ATOM 661 C CA . THR A 1 83 ? -13.963 0.440 28.110 1.00 94.12 83 THR A CA 1
ATOM 662 C C . THR A 1 83 ? -15.126 -0.548 28.168 1.00 94.12 83 THR A C 1
ATOM 664 O O . THR A 1 83 ? -15.814 -0.609 29.183 1.00 94.12 83 THR A O 1
ATOM 667 N N . LEU A 1 84 ? -15.298 -1.387 27.142 1.00 92.75 84 LEU A N 1
ATOM 668 C CA . LEU A 1 84 ? -16.378 -2.374 27.085 1.00 92.75 84 LEU A CA 1
ATOM 669 C C . LEU A 1 84 ? -16.310 -3.408 28.225 1.00 92.75 84 LEU A C 1
ATOM 671 O O . LEU A 1 84 ? -17.344 -3.891 28.675 1.00 92.75 84 LEU A O 1
ATOM 675 N N . LYS A 1 85 ? -15.110 -3.726 28.736 1.00 92.06 85 LYS A N 1
ATOM 676 C CA . LYS A 1 85 ? -14.947 -4.601 29.917 1.00 92.06 85 LYS A CA 1
ATOM 677 C C . LYS A 1 85 ? -15.493 -3.980 31.203 1.00 92.06 85 LYS A C 1
ATOM 679 O O . LYS A 1 85 ? -15.796 -4.709 32.141 1.00 92.06 85 LYS A O 1
ATOM 684 N N . ARG A 1 86 ? -15.542 -2.648 31.273 1.00 92.00 86 ARG A N 1
ATOM 685 C CA . ARG A 1 86 ? -15.987 -1.888 32.450 1.00 92.00 86 ARG A CA 1
ATOM 686 C C . ARG A 1 86 ? -17.450 -1.475 32.336 1.00 92.00 86 ARG A C 1
ATOM 688 O O . ARG A 1 86 ? -18.130 -1.388 33.352 1.00 92.00 86 ARG A O 1
ATOM 695 N N . GLU A 1 87 ? -17.919 -1.228 31.117 1.00 90.62 87 GLU A N 1
ATOM 696 C CA . GLU A 1 87 ? -19.264 -0.745 30.840 1.00 90.62 87 GLU A CA 1
ATOM 697 C C . GLU A 1 87 ? -19.858 -1.485 29.640 1.00 90.62 87 GLU A C 1
ATOM 699 O O . GLU A 1 87 ? -19.413 -1.340 28.498 1.00 90.62 87 GLU A O 1
ATOM 704 N N . GLU A 1 88 ? -20.887 -2.291 29.894 1.00 85.69 88 GLU A N 1
ATOM 705 C CA . GLU A 1 88 ? -21.545 -3.044 28.836 1.00 85.69 88 GLU A CA 1
ATOM 706 C C . GLU A 1 88 ? -22.586 -2.168 28.130 1.00 85.69 88 GLU A C 1
ATOM 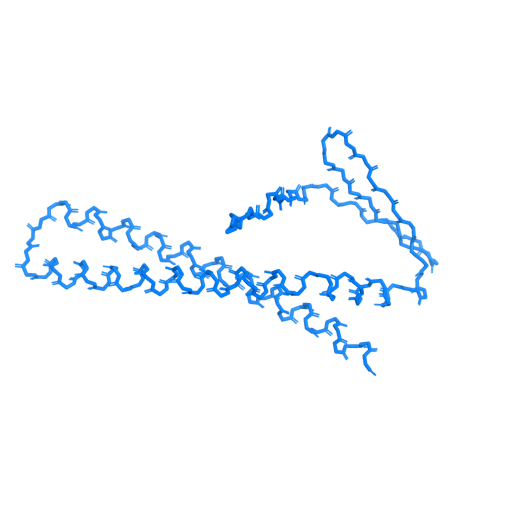708 O O . GLU A 1 88 ? -23.731 -2.036 28.558 1.00 85.69 88 GLU A O 1
ATOM 713 N N . SER A 1 89 ? -22.171 -1.557 27.019 1.00 90.50 89 SER A N 1
ATOM 714 C CA . SER A 1 89 ? -23.019 -0.704 26.186 1.00 90.50 89 SER A CA 1
ATOM 715 C C . SER A 1 89 ? -23.119 -1.244 24.764 1.00 90.50 89 SER A C 1
ATOM 717 O O . SER A 1 89 ? -22.116 -1.593 24.137 1.00 90.50 89 SER A O 1
ATOM 719 N N . ARG A 1 90 ? -24.340 -1.268 24.217 1.00 89.94 90 ARG A N 1
ATOM 720 C CA . ARG A 1 90 ? -24.590 -1.637 22.815 1.00 89.94 90 ARG A CA 1
ATOM 721 C C . ARG A 1 90 ? -23.823 -0.731 21.845 1.00 89.94 90 ARG A C 1
ATOM 723 O O . ARG A 1 90 ? -23.234 -1.231 20.895 1.00 89.94 90 ARG A O 1
ATOM 730 N N . TYR A 1 91 ? -23.771 0.570 22.128 1.00 91.81 91 TYR A N 1
ATOM 731 C CA . TYR A 1 91 ? -23.036 1.540 21.314 1.00 91.81 91 TYR A CA 1
ATOM 732 C C . TYR A 1 91 ? -21.526 1.249 21.290 1.00 91.81 91 TYR A C 1
ATOM 734 O O . TYR A 1 91 ? -20.897 1.310 20.236 1.00 91.81 91 TYR A O 1
ATOM 742 N N . LEU A 1 92 ? -20.942 0.868 22.435 1.00 93.19 92 LEU A N 1
ATOM 743 C CA . LEU A 1 92 ? -19.524 0.497 22.511 1.00 93.19 92 LEU A CA 1
ATOM 744 C C . LEU A 1 92 ? -19.220 -0.779 21.717 1.00 93.19 92 LEU A C 1
ATOM 746 O O . LEU A 1 92 ? -18.177 -0.846 21.073 1.00 93.19 92 LEU A O 1
ATOM 750 N N . LYS A 1 93 ? -20.133 -1.761 21.710 1.00 93.69 93 LYS A N 1
ATOM 751 C CA . LYS A 1 93 ? -19.994 -2.979 20.891 1.00 93.69 93 LYS A CA 1
ATOM 752 C C . LYS A 1 93 ? -19.997 -2.661 19.392 1.00 93.69 93 LYS A C 1
ATOM 754 O O . LYS A 1 93 ? -19.145 -3.165 18.669 1.00 93.69 93 LYS A O 1
ATOM 759 N N . GLU A 1 94 ? -20.907 -1.799 18.938 1.00 95.69 94 GLU A N 1
ATOM 760 C CA . GLU A 1 94 ? -20.989 -1.377 17.530 1.00 95.69 94 GLU A CA 1
ATOM 761 C C . GLU A 1 94 ? -19.724 -0.613 17.094 1.00 95.69 94 GLU A C 1
ATOM 763 O O . GLU A 1 94 ? -19.142 -0.906 16.051 1.00 95.69 94 GLU A O 1
ATOM 768 N N . ARG A 1 95 ? -19.231 0.304 17.934 1.00 96.06 95 ARG A N 1
ATOM 769 C CA . ARG A 1 95 ? -17.985 1.051 17.691 1.00 96.06 95 ARG A CA 1
ATOM 770 C C . ARG A 1 95 ? -16.741 0.166 17.698 1.00 96.06 95 ARG A C 1
ATOM 772 O O . ARG A 1 95 ? -15.823 0.402 16.918 1.00 96.06 95 ARG A O 1
ATOM 779 N N . LEU A 1 96 ? -16.695 -0.840 18.572 1.00 95.94 96 LEU A N 1
ATOM 780 C CA . LEU A 1 96 ? -15.591 -1.795 18.622 1.00 95.94 96 LEU A CA 1
ATOM 781 C C . LEU A 1 96 ? -15.516 -2.624 17.333 1.00 95.94 96 LEU A C 1
ATOM 783 O O . LEU A 1 96 ? -14.428 -2.780 16.787 1.00 95.94 96 LEU A O 1
ATOM 787 N N . ALA A 1 97 ? -16.665 -3.084 16.826 1.00 95.69 97 ALA A N 1
ATOM 788 C CA . ALA A 1 97 ? -16.748 -3.804 15.557 1.00 95.69 97 ALA A CA 1
ATOM 789 C C . ALA A 1 97 ? -16.313 -2.928 14.367 1.00 95.69 97 ALA A C 1
ATOM 791 O O . ALA A 1 97 ? -15.569 -3.383 13.502 1.00 95.69 97 ALA A O 1
ATOM 792 N N . GLU A 1 98 ? -16.707 -1.649 14.347 1.00 96.31 98 GLU A N 1
ATOM 793 C CA . GLU A 1 98 ? -16.228 -0.696 13.338 1.00 96.31 98 GLU A CA 1
ATOM 794 C C . GLU A 1 98 ? -14.700 -0.545 13.398 1.00 96.31 98 GLU A C 1
ATOM 796 O O . GLU A 1 98 ? -14.021 -0.615 12.372 1.00 96.31 98 GLU A O 1
ATOM 801 N N . ALA A 1 99 ? -14.143 -0.354 14.597 1.00 96.38 99 ALA A N 1
ATOM 802 C CA . ALA A 1 99 ? -12.703 -0.214 14.777 1.00 96.38 99 ALA A CA 1
ATOM 803 C C . ALA A 1 99 ? -11.950 -1.477 14.325 1.00 96.38 99 ALA A C 1
ATOM 805 O O . ALA A 1 99 ? -10.916 -1.360 13.670 1.00 96.38 99 ALA A O 1
ATOM 806 N N . GLU A 1 100 ? -12.481 -2.669 14.605 1.00 97.38 100 GLU A N 1
ATOM 807 C CA . GLU A 1 100 ? -11.928 -3.945 14.137 1.00 97.38 100 GLU A CA 1
ATOM 808 C C . GLU A 1 100 ? -11.886 -4.025 12.603 1.00 97.38 100 GLU A C 1
ATOM 810 O O . GLU A 1 100 ? -10.833 -4.315 12.028 1.00 97.38 100 GLU A O 1
ATOM 815 N N . GLU A 1 101 ? -12.988 -3.681 11.926 1.00 97.19 101 GLU A N 1
ATOM 816 C CA . GLU A 1 101 ? -13.053 -3.644 10.461 1.00 97.19 101 GLU A CA 1
ATOM 817 C C . GLU A 1 101 ? -12.027 -2.657 9.882 1.00 97.19 101 GLU A C 1
ATOM 819 O O . GLU A 1 101 ? -11.313 -2.967 8.922 1.00 97.19 101 GLU A O 1
ATOM 824 N N . LYS A 1 102 ? -11.897 -1.466 10.485 1.00 96.56 102 LYS A N 1
ATOM 825 C CA . LYS A 1 102 ? -10.898 -0.477 10.057 1.00 96.56 102 LYS A CA 1
ATOM 826 C C . LYS A 1 102 ? -9.476 -0.983 10.259 1.00 96.56 102 LYS A C 1
ATOM 828 O O . LYS A 1 102 ? -8.659 -0.793 9.359 1.00 96.56 102 LYS A O 1
ATOM 833 N N . VAL A 1 103 ? -9.171 -1.625 11.386 1.00 97.62 103 VAL A N 1
ATOM 834 C CA . VAL A 1 103 ? -7.853 -2.229 11.631 1.00 97.62 103 VAL A CA 1
ATOM 835 C C . VAL A 1 103 ? -7.542 -3.270 10.557 1.00 97.62 103 VAL A C 1
ATOM 837 O O . VAL A 1 103 ? -6.473 -3.202 9.954 1.00 97.62 103 VAL A O 1
ATOM 840 N N . ALA A 1 104 ? -8.471 -4.185 10.269 1.00 96.38 104 ALA A N 1
ATOM 841 C CA . ALA A 1 104 ? -8.284 -5.211 9.244 1.00 96.38 104 ALA A CA 1
ATOM 842 C C . ALA A 1 104 ? -8.022 -4.596 7.856 1.00 96.38 104 ALA A C 1
ATOM 844 O O . ALA A 1 104 ? -7.038 -4.937 7.198 1.00 96.38 104 ALA A O 1
ATOM 845 N N . LEU A 1 105 ? -8.837 -3.615 7.454 1.00 94.88 105 LEU A N 1
ATOM 846 C CA . LEU A 1 105 ? -8.684 -2.909 6.181 1.00 94.88 105 LEU A CA 1
ATOM 847 C C . LEU A 1 105 ? -7.326 -2.200 6.061 1.00 94.88 105 LEU A C 1
ATOM 849 O O . LEU A 1 105 ? -6.687 -2.234 5.007 1.0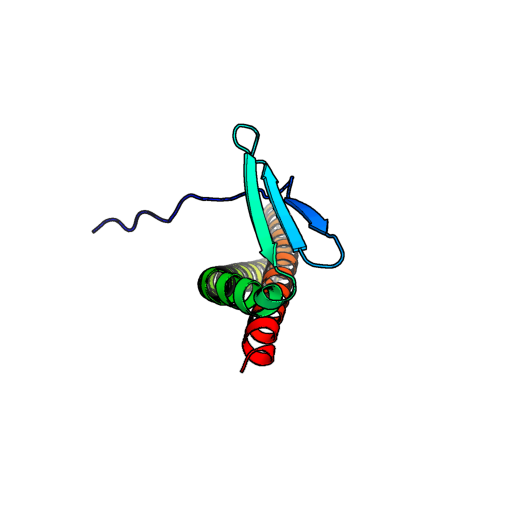0 94.88 105 LEU A O 1
ATOM 853 N N . TRP A 1 106 ? -6.889 -1.508 7.116 1.00 96.44 106 TRP A N 1
ATOM 854 C CA . TRP A 1 106 ? -5.612 -0.797 7.096 1.00 96.44 106 TRP A CA 1
ATOM 855 C C . TRP A 1 106 ? -4.417 -1.750 7.126 1.00 96.44 106 TRP A C 1
ATOM 857 O O . TRP A 1 106 ? -3.434 -1.460 6.448 1.00 96.44 106 TRP A O 1
ATOM 867 N N . LYS A 1 107 ? -4.510 -2.899 7.810 1.00 96.56 107 LYS A N 1
ATOM 868 C CA . LYS A 1 107 ? -3.477 -3.949 7.767 1.00 96.56 107 LYS A CA 1
ATOM 869 C C . LYS A 1 107 ? -3.242 -4.450 6.350 1.00 96.56 107 LYS A C 1
ATOM 871 O O . LYS A 1 107 ? -2.108 -4.408 5.882 1.00 96.56 107 LYS A O 1
ATOM 876 N N . GLU A 1 108 ? -4.310 -4.822 5.648 1.00 95.25 108 GLU A N 1
ATOM 877 C CA . GLU A 1 108 ? -4.223 -5.300 4.263 1.00 95.25 108 GLU A CA 1
ATOM 878 C C . GLU A 1 108 ? -3.601 -4.242 3.334 1.00 95.25 108 GLU A C 1
ATOM 880 O O . GLU A 1 108 ? -2.744 -4.538 2.501 1.00 95.25 108 GLU A O 1
ATOM 885 N N . ARG A 1 109 ? -4.004 -2.973 3.480 1.00 93.06 109 ARG A N 1
ATOM 886 C CA . ARG A 1 109 ? -3.441 -1.875 2.678 1.00 93.06 109 ARG A CA 1
ATOM 887 C C . ARG A 1 109 ? -1.958 -1.661 2.952 1.00 93.06 109 ARG A C 1
ATOM 889 O O . ARG A 1 109 ? -1.196 -1.496 2.005 1.00 93.06 109 ARG A O 1
ATOM 896 N N . VAL A 1 110 ? -1.561 -1.641 4.221 1.00 95.00 110 VAL A N 1
ATOM 897 C CA . VAL A 1 110 ? -0.160 -1.476 4.627 1.00 95.00 110 VAL A CA 1
ATOM 898 C C . VAL A 1 110 ? 0.692 -2.612 4.068 1.00 95.00 110 VAL A C 1
ATOM 900 O O . VAL A 1 110 ? 1.745 -2.348 3.500 1.00 95.00 110 VAL A O 1
ATOM 903 N N . GLU A 1 111 ? 0.221 -3.854 4.144 1.00 95.56 111 GLU A N 1
ATOM 904 C CA . GLU A 1 111 ? 0.916 -5.010 3.573 1.00 95.56 111 GLU A CA 1
ATOM 905 C C . GLU A 1 111 ? 1.117 -4.878 2.056 1.00 95.56 111 GLU A C 1
ATOM 907 O O . GLU A 1 111 ? 2.235 -5.045 1.569 1.00 95.56 111 GLU A O 1
ATOM 912 N N . LYS A 1 112 ? 0.082 -4.458 1.314 1.00 92.38 112 LYS A N 1
ATOM 913 C CA . LYS A 1 112 ? 0.194 -4.170 -0.127 1.00 92.38 112 LYS A CA 1
ATOM 914 C C . LYS A 1 112 ? 1.238 -3.095 -0.433 1.00 92.38 112 LYS A C 1
ATOM 916 O O . LYS A 1 112 ? 2.013 -3.253 -1.373 1.00 92.38 112 LYS A O 1
ATOM 921 N N . TYR A 1 113 ? 1.279 -2.011 0.345 1.00 92.69 113 TYR A N 1
ATOM 922 C CA . TYR A 1 113 ? 2.276 -0.954 0.156 1.00 92.69 113 TYR A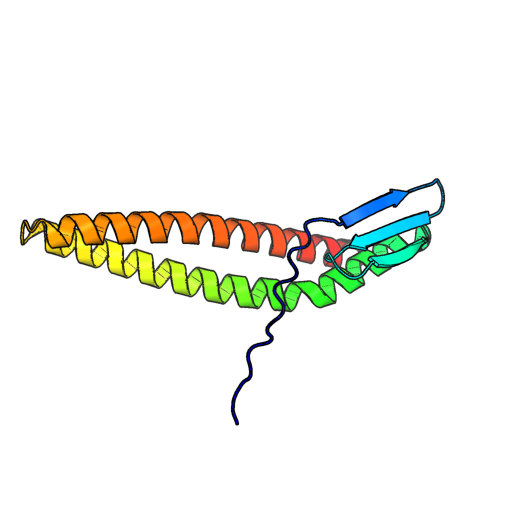 CA 1
ATOM 923 C C . TYR A 1 113 ? 3.691 -1.390 0.557 1.00 92.69 113 TYR A C 1
ATOM 925 O O . TYR A 1 113 ? 4.639 -0.971 -0.102 1.00 92.69 113 TYR A O 1
ATOM 933 N N . ARG A 1 114 ? 3.854 -2.256 1.567 1.00 95.75 114 ARG A N 1
ATOM 934 C CA . ARG A 1 114 ? 5.158 -2.853 1.910 1.00 95.75 114 ARG A CA 1
ATOM 935 C C . ARG A 1 114 ? 5.678 -3.742 0.789 1.00 95.75 114 ARG A C 1
ATOM 937 O O . ARG A 1 114 ? 6.804 -3.539 0.353 1.00 95.75 114 ARG A O 1
ATOM 944 N N . ALA A 1 115 ? 4.844 -4.647 0.279 1.00 93.31 115 ALA A N 1
ATOM 945 C CA . ALA A 1 115 ? 5.211 -5.512 -0.840 1.00 93.31 115 ALA A CA 1
ATOM 946 C C . ALA A 1 115 ? 5.560 -4.695 -2.096 1.00 93.31 115 ALA A C 1
ATOM 948 O O . ALA A 1 115 ? 6.532 -4.982 -2.790 1.00 93.31 115 ALA A O 1
ATOM 949 N N . LEU A 1 116 ? 4.795 -3.632 -2.374 1.00 92.50 116 LEU A N 1
ATOM 950 C CA . LEU A 1 116 ? 5.096 -2.732 -3.483 1.00 92.50 116 LEU A CA 1
ATOM 951 C C . LEU A 1 116 ? 6.422 -1.988 -3.272 1.00 92.50 116 LEU A C 1
ATOM 953 O O . LEU A 1 116 ? 7.207 -1.892 -4.208 1.00 92.50 116 LEU A O 1
ATOM 957 N N . LYS A 1 117 ? 6.688 -1.488 -2.059 1.00 94.56 117 LYS A N 1
ATOM 958 C CA . LYS A 1 117 ? 7.952 -0.824 -1.713 1.00 94.56 117 LYS A CA 1
ATOM 959 C C . LYS A 1 117 ? 9.140 -1.760 -1.946 1.00 94.56 117 LYS A C 1
ATOM 961 O O . LYS A 1 117 ? 10.062 -1.382 -2.656 1.00 94.56 117 LYS A O 1
ATOM 966 N N . GLU A 1 118 ? 9.072 -2.979 -1.417 1.00 95.81 118 GLU A N 1
ATOM 967 C CA . GLU A 1 118 ? 10.115 -4.002 -1.562 1.00 95.81 118 GLU A CA 1
ATOM 968 C C . GLU A 1 118 ? 10.373 -4.361 -3.033 1.00 95.81 118 GLU A C 1
ATOM 970 O O . GLU A 1 118 ? 11.521 -4.455 -3.465 1.00 95.81 118 GLU A O 1
ATOM 975 N N . CYS A 1 119 ? 9.312 -4.493 -3.832 1.00 93.62 119 CYS A N 1
ATOM 976 C CA . CYS A 1 119 ? 9.421 -4.732 -5.270 1.00 93.62 119 CYS A CA 1
ATOM 977 C C . CYS A 1 119 ? 10.174 -3.597 -5.985 1.00 93.62 119 CYS A C 1
ATOM 979 O O . CYS A 1 119 ? 11.101 -3.856 -6.753 1.00 93.62 119 CYS A O 1
ATOM 981 N N . LEU A 1 120 ? 9.822 -2.337 -5.706 1.00 92.12 120 LEU A N 1
ATOM 982 C CA . LEU A 1 120 ? 10.492 -1.178 -6.303 1.00 92.12 120 LEU A CA 1
ATOM 983 C C . LEU A 1 120 ? 11.957 -1.064 -5.853 1.00 92.12 120 LEU A C 1
ATOM 985 O O . LEU A 1 120 ? 12.821 -0.793 -6.680 1.00 92.12 120 LEU A O 1
ATOM 989 N N . GLU A 1 121 ? 12.250 -1.315 -4.575 1.00 94.25 121 GLU A N 1
ATOM 990 C CA . GLU A 1 121 ? 13.624 -1.344 -4.053 1.00 94.25 121 GLU A CA 1
ATOM 991 C C . GLU A 1 121 ? 14.454 -2.455 -4.716 1.00 94.25 121 GLU A C 1
ATOM 993 O O . GLU A 1 121 ? 15.604 -2.226 -5.087 1.00 94.25 121 GLU A O 1
ATOM 998 N N . THR A 1 122 ? 13.853 -3.624 -4.957 1.00 92.81 122 THR A N 1
ATOM 999 C CA . THR A 1 122 ? 14.506 -4.732 -5.669 1.00 92.81 122 THR A CA 1
ATOM 1000 C C . THR A 1 122 ? 14.853 -4.344 -7.106 1.00 92.81 122 THR A C 1
ATOM 1002 O O . THR A 1 122 ? 15.978 -4.574 -7.544 1.00 92.81 122 THR A O 1
ATOM 1005 N N . ILE A 1 123 ? 13.921 -3.711 -7.831 1.00 89.38 123 ILE A N 1
ATOM 1006 C CA . ILE A 1 123 ? 14.157 -3.226 -9.201 1.00 89.38 123 ILE A CA 1
ATOM 1007 C C . ILE A 1 123 ? 15.346 -2.259 -9.242 1.00 89.38 123 ILE A C 1
ATOM 1009 O O . ILE A 1 123 ? 16.186 -2.383 -10.130 1.00 89.38 123 ILE A O 1
ATOM 1013 N N . LEU A 1 124 ? 15.436 -1.329 -8.285 1.00 89.06 124 LEU A N 1
ATOM 1014 C CA . LEU A 1 124 ? 16.556 -0.387 -8.211 1.00 89.06 124 LEU A CA 1
ATOM 1015 C C . LEU A 1 124 ? 17.879 -1.098 -7.905 1.00 89.06 124 LEU A C 1
ATOM 1017 O O . LEU A 1 124 ? 18.868 -0.823 -8.573 1.00 89.06 124 LEU A O 1
ATOM 1021 N N . SER A 1 125 ? 17.886 -2.062 -6.978 1.00 89.38 125 SER A N 1
ATOM 1022 C CA . SER A 1 125 ? 19.107 -2.802 -6.622 1.00 89.38 125 SER A CA 1
ATOM 1023 C C . SER A 1 125 ? 19.647 -3.707 -7.731 1.00 89.38 125 SER A C 1
ATOM 1025 O O . SER A 1 125 ? 20.838 -3.978 -7.769 1.00 89.38 125 SER A O 1
ATOM 1027 N N . LEU A 1 126 ? 18.785 -4.203 -8.628 1.00 84.69 126 LEU A N 1
ATOM 1028 C CA . LEU A 1 126 ? 19.196 -5.091 -9.724 1.00 84.69 126 LEU A CA 1
ATOM 1029 C C . LEU A 1 126 ? 19.929 -4.356 -10.845 1.00 84.69 126 LEU A C 1
ATOM 1031 O O . LEU A 1 126 ? 20.457 -4.998 -11.753 1.00 84.69 126 LEU A O 1
ATOM 1035 N N . ALA A 1 127 ? 19.889 -3.031 -10.825 1.00 70.25 127 ALA A N 1
ATOM 1036 C CA . ALA A 1 127 ? 20.456 -2.209 -11.870 1.00 70.25 127 ALA A CA 1
ATOM 1037 C C . ALA A 1 127 ? 21.664 -1.373 -11.420 1.00 70.25 127 ALA A C 1
ATOM 1039 O O . ALA A 1 127 ? 22.232 -0.649 -12.242 1.00 70.25 127 ALA A O 1
ATOM 1040 N N . GLU A 1 128 ? 22.054 -1.510 -10.149 1.00 65.44 128 GLU A N 1
ATOM 1041 C CA . GLU A 1 128 ? 23.382 -1.164 -9.623 1.00 65.44 128 GLU A CA 1
ATOM 1042 C C . GLU A 1 128 ? 24.397 -2.277 -9.933 1.00 65.44 128 GLU A C 1
ATOM 1044 O O . GLU A 1 128 ? 25.555 -1.928 -10.266 1.00 65.44 128 GLU A O 1
#

Solvent-accessible surface area (backbone atoms only — not comparable to full-atom values): 7181 Å² total; per-residue (Å²): 134,85,83,74,73,86,88,74,85,79,75,79,84,37,72,47,79,48,73,64,100,56,36,37,36,46,32,43,46,66,98,83,49,75,49,76,49,78,38,45,58,92,44,45,66,62,50,51,31,55,50,26,67,65,46,41,63,55,40,51,55,52,30,54,56,31,49,56,51,28,54,50,32,48,51,50,29,53,50,40,56,56,48,43,76,77,45,90,44,74,68,52,52,56,52,34,52,50,28,49,53,51,31,55,55,32,50,57,51,31,51,53,33,50,55,50,41,53,52,31,52,48,49,47,61,76,74,110